Protein AF-A0A2X2HZU3-F1 (afdb_monomer_lite)

Radius of gyration: 16.33 Å; chains: 1; bounding box: 38×36×36 Å

Sequence (101 aa):
MSACICILGVAWLGDTFVSNNIDWIKDTAGEVIQGHPWLLAVIFFFASALLYLQAATAKALMPMALALNVSPLTAVASFAAVSGLFILPTYPTLVAAVTDG

Structure (mmCIF, N/CA/C/O backbone):
data_AF-A0A2X2HZU3-F1
#
_entry.id   AF-A0A2X2HZU3-F1
#
loop_
_atom_site.group_PDB
_atom_site.id
_atom_site.type_symbol
_atom_site.label_atom_id
_atom_site.label_alt_id
_atom_site.label_comp_id
_atom_site.label_asym_id
_atom_site.label_entity_id
_atom_site.label_seq_id
_atom_site.pdbx_PDB_ins_code
_atom_site.Cartn_x
_atom_site.Cartn_y
_atom_site.Cartn_z
_atom_site.occupancy
_atom_site.B_iso_or_equiv
_atom_site.auth_seq_id
_atom_site.auth_comp_id
_atom_site.auth_asym_id
_atom_site.auth_atom_id
_atom_site.pdbx_PDB_model_num
ATOM 1 N N . MET A 1 1 ? 10.728 20.060 -15.431 1.00 63.34 1 MET A N 1
ATOM 2 C CA . MET A 1 1 ? 9.975 20.895 -14.466 1.00 63.3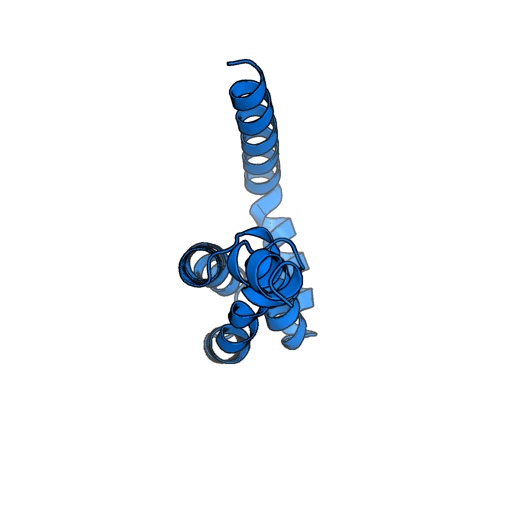4 1 MET A CA 1
ATOM 3 C C . MET A 1 1 ? 8.466 20.618 -14.481 1.00 63.34 1 MET A C 1
ATOM 5 O O . MET A 1 1 ? 7.906 20.471 -13.408 1.00 63.34 1 MET A O 1
ATOM 9 N N . SER A 1 2 ? 7.810 20.453 -15.642 1.00 80.94 2 SER A N 1
ATOM 10 C CA . SER A 1 2 ? 6.358 20.161 -15.722 1.00 80.94 2 SER A CA 1
ATOM 11 C C . SER A 1 2 ? 5.928 18.816 -15.094 1.00 80.94 2 SER A C 1
ATOM 13 O O . SER A 1 2 ? 4.957 18.788 -14.346 1.00 80.94 2 SER A O 1
ATOM 15 N N . ALA A 1 3 ? 6.692 17.730 -15.284 1.00 81.69 3 ALA A N 1
ATOM 16 C CA . ALA A 1 3 ? 6.351 16.412 -14.725 1.00 81.69 3 ALA A CA 1
ATOM 17 C C . ALA A 1 3 ? 6.248 16.399 -13.186 1.00 81.69 3 ALA A C 1
ATOM 19 O O . ALA A 1 3 ? 5.344 15.781 -12.632 1.00 81.69 3 ALA A O 1
ATOM 20 N N . CYS A 1 4 ? 7.125 17.129 -12.488 1.00 86.19 4 CYS A N 1
ATOM 21 C CA . CYS A 1 4 ? 7.100 17.207 -11.026 1.00 86.19 4 CYS A CA 1
ATOM 22 C C . CYS A 1 4 ? 5.810 17.860 -10.510 1.00 86.19 4 CYS A C 1
ATOM 24 O O . CYS A 1 4 ? 5.261 17.421 -9.506 1.00 86.19 4 CYS A O 1
ATOM 26 N N . ILE A 1 5 ? 5.309 18.880 -11.216 1.00 88.12 5 ILE A N 1
ATOM 27 C CA . ILE A 1 5 ? 4.072 19.586 -10.861 1.00 88.12 5 ILE A CA 1
ATOM 28 C C . ILE A 1 5 ? 2.866 18.658 -11.044 1.00 88.12 5 ILE A C 1
ATOM 30 O O . ILE A 1 5 ? 1.992 18.622 -10.183 1.00 88.12 5 ILE A O 1
ATOM 34 N N . CYS A 1 6 ? 2.841 17.856 -12.114 1.00 89.19 6 CYS A N 1
ATOM 35 C CA . CYS A 1 6 ? 1.791 16.860 -12.326 1.00 89.19 6 CYS A CA 1
ATOM 36 C C . CYS A 1 6 ? 1.781 15.789 -11.224 1.00 89.19 6 CYS A C 1
ATOM 38 O O . CYS A 1 6 ? 0.720 15.481 -10.687 1.00 89.19 6 CYS A O 1
ATOM 40 N N . ILE A 1 7 ? 2.951 15.258 -10.849 1.00 88.94 7 ILE A N 1
ATOM 41 C CA . ILE A 1 7 ? 3.065 14.229 -9.801 1.00 88.94 7 ILE A CA 1
ATOM 42 C C . ILE A 1 7 ? 2.631 14.790 -8.440 1.00 88.94 7 ILE A C 1
ATOM 44 O O . ILE A 1 7 ? 1.851 14.151 -7.737 1.00 88.94 7 ILE A O 1
ATOM 48 N N . LEU A 1 8 ? 3.082 15.997 -8.087 1.00 89.81 8 LEU A N 1
ATOM 49 C CA . LEU A 1 8 ? 2.685 16.659 -6.842 1.00 89.81 8 LEU A CA 1
ATOM 50 C C . LEU A 1 8 ? 1.190 16.992 -6.817 1.00 89.81 8 LEU A C 1
ATOM 52 O O . LEU A 1 8 ? 0.554 16.805 -5.786 1.00 89.81 8 LEU A O 1
ATOM 56 N N . GLY A 1 9 ? 0.617 17.431 -7.941 1.00 91.12 9 GLY A N 1
ATOM 57 C CA . GLY A 1 9 ? -0.816 17.704 -8.049 1.00 91.12 9 GLY A CA 1
ATOM 58 C C . GLY A 1 9 ? -1.673 16.458 -7.815 1.00 91.12 9 GLY A C 1
ATOM 59 O O . GLY A 1 9 ? -2.630 16.513 -7.046 1.00 91.12 9 GLY A O 1
ATOM 60 N N . VAL A 1 10 ? -1.303 15.319 -8.414 1.00 91.38 10 VAL A N 1
ATOM 61 C CA . VAL A 1 10 ? -2.008 14.039 -8.204 1.00 91.38 10 VAL A CA 1
ATOM 62 C C . VAL A 1 10 ? -1.830 13.538 -6.770 1.00 91.38 10 VAL A C 1
ATOM 64 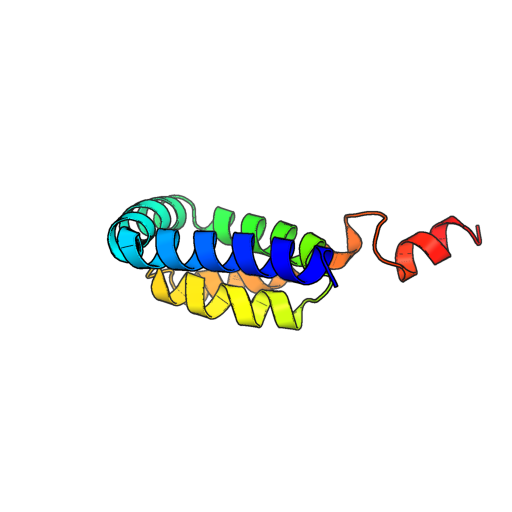O O . VAL A 1 10 ? -2.804 13.112 -6.152 1.00 91.38 10 VAL A O 1
ATOM 67 N N . ALA A 1 11 ? -0.617 13.625 -6.218 1.00 88.31 11 ALA A N 1
ATOM 68 C CA . ALA A 1 11 ? -0.355 13.231 -4.835 1.00 88.31 11 ALA A CA 1
ATOM 69 C C . ALA A 1 11 ? -1.170 14.073 -3.840 1.00 88.31 11 ALA A C 1
ATOM 71 O O . ALA A 1 11 ? -1.770 13.525 -2.921 1.00 88.31 11 ALA A O 1
ATOM 72 N N . TRP A 1 12 ? -1.245 15.389 -4.054 1.00 92.06 12 TRP A N 1
ATOM 73 C CA . TRP A 1 12 ? -1.989 16.304 -3.190 1.00 92.06 12 TRP A CA 1
ATOM 74 C C . TRP A 1 12 ? -3.507 16.119 -3.293 1.00 92.06 12 TRP A C 1
ATOM 76 O O . TRP A 1 12 ? -4.209 16.163 -2.282 1.00 92.06 12 TRP A O 1
ATOM 86 N N . LEU A 1 13 ? -4.022 15.852 -4.496 1.00 92.81 13 LEU A N 1
ATOM 87 C CA . LEU A 1 13 ? -5.431 15.506 -4.687 1.00 92.81 13 LEU A CA 1
ATOM 88 C C . LEU A 1 13 ? -5.788 14.196 -3.968 1.00 92.81 13 LEU A C 1
ATOM 90 O O . LEU A 1 13 ? -6.828 14.112 -3.319 1.00 92.81 13 LEU A O 1
ATOM 94 N N . GLY A 1 14 ? -4.918 13.187 -4.056 1.00 88.38 14 GLY A N 1
ATOM 95 C CA . GLY A 1 14 ? -5.092 11.929 -3.333 1.00 88.38 14 GLY A CA 1
ATOM 96 C C . GLY A 1 14 ? -5.079 12.130 -1.818 1.00 88.38 14 GLY A C 1
ATOM 97 O O . GLY A 1 14 ? -5.981 11.655 -1.135 1.00 88.38 14 GLY A O 1
ATOM 98 N N . ASP A 1 15 ? -4.105 12.879 -1.300 1.00 89.38 15 ASP A N 1
ATOM 99 C CA . ASP A 1 15 ? -3.966 13.158 0.133 1.00 89.38 15 ASP A CA 1
ATOM 100 C C . ASP A 1 15 ? -5.179 13.913 0.701 1.00 89.38 15 ASP A C 1
ATOM 102 O O . ASP A 1 15 ? -5.755 13.503 1.707 1.00 89.38 15 ASP A O 1
ATOM 106 N N . THR A 1 16 ? -5.648 14.955 0.010 1.00 91.75 16 THR A N 1
ATOM 107 C CA . THR A 1 16 ? -6.836 15.720 0.432 1.00 91.75 16 THR A CA 1
ATOM 108 C C . THR A 1 16 ? -8.119 14.892 0.371 1.00 91.75 16 THR A C 1
ATOM 110 O O . THR A 1 16 ? -8.923 14.944 1.306 1.00 91.75 16 THR A O 1
ATOM 113 N N . PHE A 1 17 ? -8.304 14.082 -0.675 1.00 91.69 17 PHE A N 1
ATOM 114 C CA . PHE A 1 17 ? -9.448 13.175 -0.779 1.00 91.69 17 PHE A CA 1
ATOM 115 C C . PHE A 1 17 ? -9.452 12.127 0.340 1.00 91.69 17 PHE A C 1
ATOM 117 O O . PHE A 1 17 ? -10.484 11.913 0.981 1.00 91.69 17 PHE A O 1
ATOM 124 N N . VAL A 1 18 ? -8.304 11.491 0.589 1.00 88.50 18 VAL A N 1
ATOM 125 C CA . VAL A 1 18 ? -8.160 10.466 1.629 1.00 88.50 18 VAL A CA 1
ATOM 126 C C . VAL A 1 18 ? -8.342 11.078 3.012 1.00 88.50 18 VAL A C 1
ATOM 128 O O . VAL A 1 18 ? -9.080 10.518 3.812 1.00 88.50 18 VAL A O 1
ATOM 131 N N . SER A 1 19 ? -7.749 12.241 3.282 1.00 88.12 19 SER A N 1
ATOM 132 C CA . SER A 1 19 ? -7.871 12.941 4.565 1.00 88.12 19 SER A CA 1
ATOM 133 C C . SER A 1 19 ? -9.325 13.306 4.891 1.00 88.12 19 SER A C 1
ATOM 135 O O . SER A 1 19 ? -9.788 13.064 6.004 1.00 88.12 19 SER A O 1
ATOM 137 N N . ASN A 1 20 ? -10.090 13.789 3.905 1.00 93.25 20 ASN A N 1
ATOM 138 C CA . ASN A 1 20 ? -11.491 14.172 4.106 1.00 93.25 20 ASN A CA 1
ATOM 139 C C . ASN A 1 20 ? -12.452 12.976 4.250 1.00 93.25 20 ASN A C 1
ATOM 141 O O . ASN A 1 20 ? -13.564 13.144 4.740 1.00 93.25 20 ASN A O 1
ATOM 145 N N . ASN A 1 21 ? -12.051 11.778 3.814 1.00 91.06 21 ASN A N 1
ATOM 146 C CA . ASN A 1 21 ? -12.876 10.564 3.868 1.00 91.06 21 ASN A CA 1
ATOM 147 C C . ASN A 1 21 ? -12.238 9.466 4.732 1.00 91.06 21 ASN A C 1
ATOM 149 O O . ASN A 1 21 ? -12.613 8.298 4.625 1.00 91.06 21 ASN A O 1
ATOM 153 N N . ILE A 1 22 ? -11.261 9.823 5.571 1.00 87.06 22 ILE A N 1
ATOM 154 C CA . ILE A 1 22 ? -10.394 8.849 6.238 1.00 87.06 22 ILE A CA 1
ATOM 155 C C . ILE A 1 22 ? -11.177 7.901 7.145 1.00 87.06 22 ILE A C 1
ATOM 157 O O . ILE A 1 22 ? -10.853 6.719 7.199 1.00 87.06 22 ILE A O 1
ATOM 161 N N . ASP A 1 23 ? -12.220 8.391 7.813 1.00 89.25 23 ASP A N 1
ATOM 162 C CA . ASP A 1 23 ? -13.029 7.585 8.727 1.00 89.25 23 ASP A CA 1
ATOM 163 C C . ASP A 1 23 ? -13.824 6.518 7.969 1.00 89.25 23 ASP A C 1
ATOM 165 O O . ASP A 1 23 ? -13.758 5.341 8.312 1.00 89.25 23 ASP A O 1
ATOM 169 N N . TRP A 1 24 ? -14.482 6.901 6.871 1.00 89.62 24 TRP A N 1
ATOM 170 C CA . TRP A 1 24 ? -15.212 5.963 6.015 1.00 89.62 24 TRP A CA 1
ATOM 171 C C . TRP A 1 24 ? -14.280 4.944 5.346 1.00 89.62 24 TRP A C 1
ATOM 173 O O . TRP A 1 24 ? -14.595 3.755 5.284 1.00 89.62 24 TRP A O 1
ATOM 183 N N . ILE A 1 25 ? -13.107 5.390 4.876 1.00 87.00 25 ILE A N 1
ATOM 184 C CA . ILE A 1 25 ? -12.088 4.506 4.292 1.00 87.00 25 ILE A CA 1
ATOM 185 C C . ILE A 1 25 ? -11.605 3.502 5.337 1.00 87.00 25 ILE A C 1
ATOM 187 O O . ILE A 1 25 ? -11.452 2.324 5.025 1.00 87.00 25 ILE A O 1
ATOM 191 N N . LYS A 1 26 ? -11.353 3.952 6.569 1.00 84.31 26 LYS A N 1
ATOM 192 C CA . LYS A 1 26 ? -10.881 3.073 7.638 1.00 84.31 26 LYS A CA 1
ATOM 193 C C . LYS A 1 26 ? -11.912 2.028 8.025 1.00 84.31 26 LYS A C 1
ATOM 195 O O . LYS A 1 26 ? -11.531 0.879 8.217 1.00 84.31 26 LYS A O 1
ATOM 200 N N . ASP A 1 27 ? -13.174 2.423 8.118 1.00 87.19 27 ASP A N 1
ATOM 201 C CA . ASP A 1 27 ? -14.272 1.531 8.479 1.00 87.19 27 ASP A CA 1
ATOM 202 C C . ASP A 1 27 ? -14.459 0.447 7.407 1.00 87.19 27 ASP A C 1
ATOM 204 O O . ASP A 1 27 ? -14.302 -0.744 7.667 1.00 87.19 27 ASP A O 1
ATOM 208 N N . THR A 1 28 ? -14.619 0.864 6.148 1.00 87.81 28 THR A N 1
ATOM 209 C CA . THR A 1 28 ? -14.817 -0.060 5.020 1.00 87.81 28 THR A CA 1
ATOM 210 C C . THR A 1 28 ? -13.599 -0.937 4.728 1.00 87.81 28 THR A C 1
ATOM 212 O O . THR A 1 28 ? -13.732 -2.151 4.560 1.00 87.81 28 THR A O 1
ATOM 215 N N . ALA A 1 29 ? -12.391 -0.368 4.670 1.00 85.38 29 ALA A N 1
ATOM 216 C CA . ALA A 1 29 ? -11.180 -1.151 4.427 1.00 85.38 29 ALA A CA 1
ATOM 217 C C . ALA A 1 29 ? -10.836 -2.048 5.625 1.00 85.38 29 ALA A C 1
ATOM 219 O O . ALA A 1 29 ? -10.355 -3.167 5.434 1.00 85.38 29 ALA A O 1
ATOM 220 N N . GLY A 1 30 ? -11.104 -1.578 6.846 1.00 83.62 30 GLY A N 1
ATOM 221 C CA . GLY A 1 30 ? -10.948 -2.343 8.078 1.00 83.62 30 GLY A CA 1
ATOM 222 C C . GLY A 1 30 ? -11.837 -3.582 8.084 1.00 83.62 30 GLY A C 1
ATOM 223 O O . GLY A 1 30 ? -11.316 -4.686 8.239 1.00 83.62 30 GLY A O 1
ATOM 224 N N . GLU A 1 31 ? -13.139 -3.434 7.827 1.00 86.69 31 GLU A N 1
ATOM 225 C CA . GLU A 1 31 ? -14.082 -4.559 7.741 1.00 86.69 31 GLU A CA 1
ATOM 226 C C . GLU A 1 31 ? -13.664 -5.590 6.683 1.00 86.69 31 GLU A C 1
ATOM 228 O O . GLU A 1 31 ? -13.657 -6.797 6.945 1.00 86.69 31 GLU A O 1
ATOM 233 N N . VAL A 1 32 ? -13.246 -5.133 5.497 1.00 88.50 32 VAL A N 1
ATOM 234 C CA . VAL A 1 32 ? -12.814 -6.025 4.410 1.00 88.50 32 VAL A CA 1
ATOM 235 C C . VAL A 1 32 ? -11.561 -6.812 4.796 1.00 88.50 32 VAL A C 1
ATOM 237 O O . VAL A 1 32 ? -11.513 -8.027 4.577 1.00 88.50 32 VAL A O 1
ATOM 240 N N . ILE A 1 33 ? -10.553 -6.156 5.381 1.00 87.44 33 ILE A N 1
ATOM 241 C CA . ILE A 1 33 ? -9.307 -6.824 5.784 1.00 87.44 33 ILE A CA 1
ATOM 242 C C . ILE A 1 33 ? -9.538 -7.733 6.995 1.00 87.44 33 ILE A C 1
ATOM 244 O O . ILE A 1 33 ? -8.948 -8.810 7.062 1.00 87.44 33 ILE A O 1
ATOM 248 N N . GLN A 1 34 ? -10.404 -7.355 7.934 1.00 83.44 34 GLN A N 1
ATOM 249 C CA . GLN A 1 34 ? -10.768 -8.217 9.060 1.00 83.44 34 GLN A CA 1
ATOM 250 C C . GLN A 1 34 ? -11.519 -9.469 8.589 1.00 83.44 34 GLN A C 1
ATOM 252 O O . GLN A 1 34 ? -11.229 -10.564 9.072 1.00 83.44 34 GLN A O 1
ATOM 257 N N . GLY A 1 35 ? -12.420 -9.335 7.608 1.00 86.06 35 GLY A N 1
ATOM 258 C CA . GLY A 1 35 ? -13.103 -10.471 6.983 1.00 86.06 35 GLY A CA 1
ATOM 259 C C . GLY A 1 35 ? -12.176 -11.353 6.138 1.00 86.06 35 GLY A C 1
ATOM 260 O O . GLY A 1 35 ? -12.362 -12.567 6.078 1.00 86.06 35 GLY A O 1
ATOM 261 N N . HIS A 1 36 ? -11.150 -10.765 5.515 1.00 87.81 36 HIS A N 1
ATOM 262 C CA . HIS A 1 36 ? -10.201 -11.464 4.643 1.00 87.81 36 HIS A CA 1
ATOM 263 C C . HIS A 1 36 ? -8.741 -11.057 4.935 1.00 87.81 36 HIS A C 1
ATOM 265 O O . HIS A 1 36 ? -8.118 -10.354 4.137 1.00 87.81 36 HIS A O 1
ATOM 271 N N . PRO A 1 37 ? -8.132 -11.549 6.034 1.00 83.12 37 PRO A N 1
ATOM 272 C CA . PRO A 1 37 ? -6.798 -11.117 6.476 1.00 83.12 37 PRO A CA 1
ATOM 273 C C . PRO A 1 37 ? -5.675 -11.372 5.461 1.00 83.12 37 PRO A C 1
ATOM 275 O O . PRO A 1 37 ? -4.675 -10.657 5.433 1.00 83.12 37 PRO A O 1
ATOM 278 N N . TRP A 1 38 ? -5.845 -12.377 4.595 1.00 86.62 38 TRP A N 1
ATOM 279 C CA . TRP A 1 38 ? -4.903 -12.723 3.526 1.00 86.62 38 TRP A CA 1
ATOM 280 C C . TRP A 1 38 ? -4.762 -11.620 2.467 1.00 86.62 38 TRP A C 1
ATOM 282 O O . TRP A 1 38 ? -3.733 -11.546 1.793 1.00 86.62 38 TRP A O 1
ATOM 292 N N . LEU A 1 39 ? -5.757 -10.735 2.342 1.00 88.69 39 LEU A N 1
ATOM 293 C CA . LEU A 1 39 ? -5.735 -9.630 1.388 1.00 88.69 39 LEU A CA 1
ATOM 294 C C . LEU A 1 39 ? -4.586 -8.655 1.687 1.00 88.69 39 LEU A C 1
ATOM 296 O O . LEU A 1 39 ? -4.004 -8.087 0.765 1.00 88.69 39 LEU A O 1
ATOM 300 N N . LEU A 1 40 ? -4.197 -8.521 2.962 1.00 87.75 40 LEU A N 1
ATOM 301 C CA . LEU A 1 40 ? -3.066 -7.686 3.369 1.00 87.75 40 LEU A CA 1
ATOM 302 C C . LEU A 1 40 ? -1.754 -8.151 2.719 1.00 87.75 40 LEU A C 1
ATOM 304 O O . LEU A 1 40 ? -0.980 -7.327 2.234 1.00 87.75 40 LEU A O 1
ATOM 308 N N . ALA A 1 41 ? -1.527 -9.465 2.645 1.00 87.88 41 ALA A N 1
ATOM 309 C CA . ALA A 1 41 ? -0.352 -10.034 1.990 1.00 87.88 41 ALA A CA 1
ATOM 310 C C . ALA A 1 41 ? -0.346 -9.735 0.482 1.00 87.88 41 ALA A C 1
ATOM 312 O O . ALA A 1 41 ? 0.688 -9.373 -0.074 1.00 87.88 41 ALA A O 1
ATOM 313 N N . VAL A 1 42 ? -1.505 -9.806 -0.175 1.00 89.12 42 VAL A N 1
ATOM 314 C CA . VAL A 1 42 ? -1.641 -9.467 -1.601 1.00 89.12 42 VAL A CA 1
ATOM 315 C C . VAL A 1 42 ? -1.331 -7.989 -1.847 1.00 89.12 42 VAL A C 1
ATOM 317 O O . VAL A 1 42 ? -0.580 -7.660 -2.765 1.00 89.12 42 VAL A O 1
ATOM 320 N N . ILE A 1 43 ? -1.837 -7.098 -0.990 1.00 89.25 43 ILE A N 1
ATOM 321 C CA . ILE A 1 43 ? -1.534 -5.662 -1.052 1.00 89.25 43 ILE A CA 1
ATOM 322 C C . ILE A 1 43 ? -0.028 -5.427 -0.886 1.00 89.25 43 ILE A C 1
ATOM 324 O O . ILE A 1 43 ? 0.570 -4.694 -1.673 1.00 89.25 43 ILE A O 1
ATOM 328 N N . PHE A 1 44 ? 0.602 -6.079 0.095 1.00 88.62 44 PHE A N 1
ATOM 329 C CA . PHE A 1 44 ? 2.043 -5.972 0.341 1.00 88.62 44 PHE A CA 1
ATOM 330 C C . PHE A 1 44 ? 2.867 -6.461 -0.855 1.00 88.62 44 PHE A C 1
ATOM 332 O O . PHE A 1 44 ? 3.860 -5.826 -1.211 1.00 88.62 44 PHE A O 1
ATOM 339 N N . PHE A 1 45 ? 2.439 -7.544 -1.503 1.00 87.38 45 PHE A N 1
ATOM 340 C CA . PHE A 1 45 ? 3.092 -8.102 -2.683 1.00 87.38 45 PHE A CA 1
ATOM 341 C C . PHE A 1 45 ? 3.083 -7.138 -3.873 1.00 87.38 45 PHE A C 1
ATOM 343 O O . PHE A 1 45 ? 4.140 -6.824 -4.425 1.00 87.38 45 PHE A O 1
ATOM 350 N N . PHE A 1 46 ? 1.912 -6.610 -4.237 1.00 87.62 46 PHE A N 1
ATOM 351 C CA . PHE A 1 46 ? 1.798 -5.685 -5.367 1.00 87.62 46 PHE A CA 1
ATOM 352 C C . PHE A 1 46 ? 2.436 -4.327 -5.081 1.00 87.62 46 PHE A C 1
ATOM 354 O O . PHE A 1 46 ? 3.119 -3.775 -5.943 1.00 87.62 46 PHE A O 1
ATOM 361 N N . ALA A 1 47 ? 2.265 -3.794 -3.870 1.00 86.75 47 ALA A N 1
ATOM 362 C CA . ALA A 1 47 ? 2.902 -2.540 -3.489 1.00 86.75 47 ALA A CA 1
ATOM 363 C C . ALA A 1 47 ? 4.429 -2.651 -3.521 1.00 86.75 47 ALA A C 1
ATOM 365 O O . ALA A 1 47 ? 5.101 -1.727 -3.969 1.00 86.75 47 ALA A O 1
ATOM 366 N N . SER A 1 48 ? 4.965 -3.801 -3.116 1.00 86.31 48 SER A N 1
ATOM 367 C CA . SER A 1 48 ? 6.392 -4.087 -3.193 1.00 86.31 48 SER A CA 1
ATOM 368 C C . SER A 1 48 ? 6.906 -4.071 -4.634 1.00 86.31 48 SER A C 1
ATOM 370 O O . SER A 1 48 ? 7.870 -3.364 -4.940 1.00 86.31 48 SER A O 1
ATOM 372 N N . ALA A 1 49 ? 6.204 -4.748 -5.545 1.00 84.75 49 ALA A N 1
ATOM 373 C CA . ALA A 1 49 ? 6.533 -4.745 -6.969 1.00 84.75 49 ALA A CA 1
ATOM 374 C C . ALA A 1 49 ? 6.497 -3.335 -7.599 1.00 84.75 49 ALA A C 1
ATOM 376 O O . ALA A 1 49 ? 7.297 -3.036 -8.482 1.00 84.75 49 ALA A O 1
ATOM 377 N N . LEU A 1 50 ? 5.600 -2.454 -7.137 1.00 83.75 50 LEU A N 1
ATOM 378 C CA . LEU A 1 50 ? 5.467 -1.077 -7.636 1.00 83.75 50 LEU A CA 1
ATOM 379 C C . LEU A 1 50 ? 6.488 -0.103 -7.035 1.00 83.75 50 LEU A C 1
ATOM 381 O O . LEU A 1 50 ? 6.936 0.816 -7.720 1.00 83.75 50 LEU A O 1
ATOM 385 N N . LEU A 1 51 ? 6.832 -0.271 -5.757 1.00 84.75 51 LEU A N 1
ATOM 386 C CA . LEU A 1 51 ? 7.739 0.625 -5.034 1.00 84.75 51 LEU A CA 1
ATOM 387 C C . LEU A 1 51 ? 9.215 0.254 -5.210 1.00 84.75 51 LEU A C 1
ATOM 389 O O . LEU A 1 51 ? 10.077 1.035 -4.810 1.00 84.75 51 LEU A O 1
ATOM 393 N N . TYR A 1 52 ? 9.513 -0.921 -5.776 1.00 79.06 52 TYR A N 1
ATOM 394 C CA . TYR A 1 52 ? 10.870 -1.440 -5.985 1.00 79.06 52 TYR A CA 1
ATOM 395 C C . TYR A 1 52 ? 11.735 -1.444 -4.712 1.00 79.06 52 TYR A C 1
ATOM 397 O O . TYR A 1 52 ? 12.962 -1.458 -4.784 1.00 79.06 52 TYR A O 1
ATOM 405 N N . LEU A 1 53 ? 11.122 -1.406 -3.522 1.00 82.56 53 LEU A N 1
ATOM 406 C CA . LEU A 1 53 ? 11.857 -1.389 -2.262 1.00 82.56 53 LEU A CA 1
ATOM 407 C C . LEU A 1 53 ? 11.075 -2.045 -1.120 1.00 82.56 53 LEU A C 1
ATOM 409 O O . LEU A 1 53 ? 10.030 -1.552 -0.682 1.00 82.56 53 LEU A O 1
ATOM 413 N N . GLN A 1 54 ? 11.646 -3.117 -0.564 1.00 83.00 54 GLN A N 1
ATOM 414 C CA . GLN A 1 54 ? 11.024 -3.875 0.522 1.00 83.00 54 GLN A CA 1
ATOM 415 C C . GLN A 1 54 ? 10.865 -3.020 1.791 1.00 83.00 54 GLN A C 1
ATOM 417 O O . GLN A 1 54 ? 9.802 -2.970 2.408 1.00 83.00 54 GLN A O 1
ATOM 422 N N . ALA A 1 55 ? 11.906 -2.261 2.142 1.00 83.50 55 ALA A N 1
ATOM 423 C CA . ALA A 1 55 ? 11.879 -1.380 3.305 1.00 83.50 55 ALA A CA 1
ATOM 424 C C . ALA A 1 55 ? 10.891 -0.209 3.146 1.00 83.50 55 ALA A C 1
ATOM 426 O O . ALA A 1 55 ? 10.198 0.120 4.107 1.00 83.50 55 ALA A O 1
ATOM 427 N N . ALA A 1 56 ? 10.782 0.404 1.956 1.00 82.31 56 ALA A N 1
ATOM 428 C CA . ALA A 1 56 ? 9.822 1.496 1.740 1.00 82.31 56 ALA A CA 1
ATOM 429 C C . ALA A 1 56 ? 8.384 0.991 1.829 1.00 82.31 56 ALA A C 1
ATOM 431 O O . ALA A 1 56 ? 7.556 1.627 2.473 1.00 82.31 56 ALA A O 1
ATOM 432 N N . THR A 1 57 ? 8.111 -0.171 1.238 1.00 86.19 57 THR A N 1
ATOM 433 C CA . THR A 1 57 ? 6.779 -0.779 1.250 1.00 86.19 57 THR A CA 1
ATOM 434 C C . THR A 1 57 ? 6.336 -1.100 2.671 1.00 86.19 57 THR A C 1
ATOM 436 O O . THR A 1 57 ? 5.256 -0.688 3.086 1.00 86.19 57 THR A O 1
ATOM 439 N N . ALA A 1 58 ? 7.192 -1.753 3.463 1.00 86.69 58 ALA A N 1
ATOM 440 C CA . ALA A 1 58 ? 6.884 -2.045 4.860 1.00 86.69 58 ALA A CA 1
ATOM 441 C C . ALA A 1 58 ? 6.706 -0.766 5.692 1.00 86.69 58 ALA A C 1
ATOM 443 O O . ALA A 1 58 ? 5.755 -0.661 6.465 1.00 86.69 58 ALA A O 1
ATOM 444 N N . LYS A 1 59 ? 7.584 0.228 5.506 1.00 85.69 59 LYS A N 1
ATOM 445 C CA . LYS A 1 59 ? 7.515 1.511 6.217 1.00 85.69 59 LYS A CA 1
ATOM 446 C C . LYS A 1 59 ? 6.248 2.302 5.879 1.00 85.69 59 LYS A C 1
ATOM 448 O O . LYS A 1 59 ? 5.734 2.993 6.751 1.00 85.69 59 LYS A O 1
ATOM 453 N N . ALA A 1 60 ? 5.754 2.209 4.646 1.00 85.62 60 ALA A N 1
ATOM 454 C CA . ALA A 1 60 ? 4.536 2.886 4.216 1.00 85.62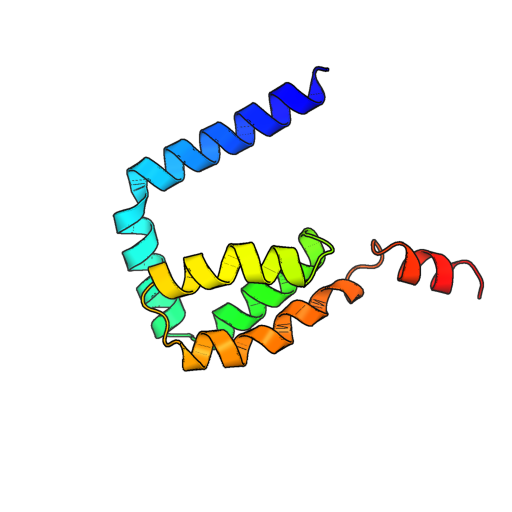 60 ALA A CA 1
ATOM 455 C C . ALA A 1 60 ? 3.267 2.141 4.662 1.00 85.62 60 ALA A C 1
ATOM 457 O O . ALA A 1 60 ? 2.330 2.761 5.162 1.00 85.62 60 ALA A O 1
ATOM 458 N N . LEU A 1 61 ? 3.232 0.814 4.507 1.00 86.12 61 LEU A N 1
ATOM 459 C CA . LEU A 1 61 ? 2.002 0.037 4.665 1.00 86.12 61 LEU A CA 1
ATOM 460 C C . LEU A 1 61 ? 1.773 -0.524 6.069 1.00 86.12 61 LEU A C 1
ATOM 462 O O . LEU A 1 61 ? 0.619 -0.656 6.466 1.00 86.12 61 LEU A O 1
ATOM 466 N N . MET A 1 62 ? 2.815 -0.830 6.851 1.00 88.25 62 MET A N 1
ATOM 467 C CA . MET A 1 62 ? 2.625 -1.282 8.238 1.00 88.25 62 MET A CA 1
ATOM 468 C C . MET A 1 62 ? 1.883 -0.270 9.125 1.00 88.25 62 MET A C 1
ATOM 470 O O . MET A 1 62 ? 0.929 -0.680 9.787 1.00 88.25 62 MET A O 1
ATOM 474 N N . PRO A 1 63 ? 2.238 1.032 9.154 1.00 84.94 63 PRO A N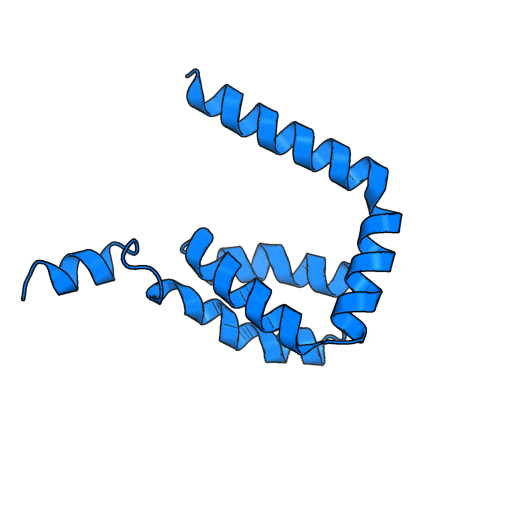 1
ATOM 475 C CA . PRO A 1 63 ? 1.487 1.993 9.962 1.00 84.94 63 PRO A CA 1
ATOM 476 C C . PRO A 1 63 ? 0.042 2.154 9.473 1.00 84.94 63 PRO A C 1
ATOM 478 O O . PRO A 1 63 ? -0.855 2.335 10.291 1.00 84.94 63 PRO A O 1
ATOM 481 N N . MET A 1 64 ? -0.200 2.025 8.165 1.00 84.38 64 MET A N 1
ATOM 482 C CA . MET A 1 64 ? -1.550 2.050 7.599 1.00 84.38 64 MET A CA 1
ATOM 483 C C . MET A 1 64 ? -2.374 0.828 8.032 1.00 84.38 64 MET A C 1
ATOM 485 O O . MET A 1 64 ? -3.493 0.996 8.507 1.00 84.38 64 MET A O 1
ATOM 489 N N . ALA A 1 65 ? -1.809 -0.381 7.976 1.00 85.75 65 ALA A N 1
ATOM 490 C CA . ALA A 1 65 ? -2.475 -1.602 8.434 1.00 85.75 65 ALA A CA 1
ATOM 491 C C . ALA A 1 65 ? -2.856 -1.531 9.924 1.00 85.75 65 ALA A C 1
ATOM 493 O O . ALA A 1 65 ? -3.963 -1.904 10.309 1.00 85.75 65 ALA A O 1
ATOM 494 N N . LEU A 1 66 ? -1.967 -0.992 10.763 1.00 84.56 66 LEU A N 1
ATOM 495 C CA . LEU A 1 66 ? -2.253 -0.778 12.184 1.00 84.56 66 LEU A CA 1
ATOM 496 C C . LEU A 1 66 ? -3.343 0.285 12.397 1.00 84.56 66 LEU A C 1
ATOM 498 O O . LEU A 1 66 ? -4.194 0.122 13.268 1.00 84.56 66 LEU A O 1
ATOM 502 N N . ALA A 1 67 ? -3.369 1.341 11.577 1.00 82.81 67 ALA A N 1
ATOM 503 C CA . ALA A 1 67 ? -4.416 2.363 11.621 1.00 82.81 67 ALA A CA 1
ATOM 504 C C . ALA A 1 67 ? -5.804 1.840 11.195 1.00 82.81 67 ALA A C 1
ATOM 506 O O . ALA A 1 67 ? -6.810 2.466 11.526 1.00 82.81 67 ALA A O 1
ATOM 507 N N . LEU A 1 68 ? -5.853 0.705 10.490 1.00 83.19 68 LEU A N 1
ATOM 508 C CA . LEU A 1 68 ? -7.067 -0.016 10.091 1.00 83.19 68 LEU A CA 1
ATOM 509 C C . LEU A 1 68 ? -7.523 -1.064 11.126 1.00 83.19 68 LEU A C 1
ATOM 511 O O . LEU A 1 68 ? -8.374 -1.895 10.820 1.00 83.19 68 LEU A O 1
ATOM 515 N N . ASN A 1 69 ? -6.966 -1.056 12.346 1.00 80.88 69 ASN A N 1
ATOM 516 C CA . ASN A 1 69 ? -7.244 -2.057 13.390 1.00 80.88 69 ASN A CA 1
ATOM 517 C C . ASN A 1 69 ? -6.955 -3.509 12.960 1.00 80.88 69 ASN A C 1
ATOM 519 O O . ASN A 1 69 ? -7.566 -4.457 13.458 1.00 80.88 69 ASN A O 1
ATOM 523 N N . VAL A 1 70 ? -6.006 -3.718 12.045 1.00 83.50 70 VAL A N 1
ATOM 524 C CA . VAL A 1 70 ? -5.555 -5.069 11.699 1.00 83.50 70 VAL A CA 1
ATOM 525 C C . VAL A 1 70 ? -4.734 -5.639 12.855 1.00 83.50 70 VAL A C 1
ATOM 527 O O . VAL A 1 70 ? -3.924 -4.936 13.462 1.00 83.50 70 VAL A O 1
ATOM 530 N N . SER A 1 71 ? -4.914 -6.931 13.153 1.00 84.81 71 SER A N 1
ATOM 531 C CA . SER A 1 71 ? -4.143 -7.579 14.215 1.00 84.81 71 SER A CA 1
ATOM 532 C C . SER A 1 71 ? -2.631 -7.478 13.923 1.00 84.81 71 SER A C 1
ATOM 534 O O . SER A 1 71 ? -2.203 -7.761 12.795 1.00 84.81 71 SER A O 1
ATOM 536 N N . PRO A 1 72 ? -1.789 -7.129 14.916 1.00 82.44 72 PRO A N 1
ATOM 537 C CA . PRO A 1 72 ? -0.339 -7.072 14.723 1.00 82.44 72 PRO A CA 1
ATOM 538 C C . PRO A 1 72 ? 0.243 -8.400 14.224 1.00 82.44 72 PRO A C 1
ATOM 540 O O . PRO A 1 72 ? 1.209 -8.414 13.464 1.00 82.44 72 PRO A O 1
ATOM 543 N N . LEU A 1 73 ? -0.380 -9.521 14.600 1.00 85.50 73 LEU A N 1
ATOM 544 C CA . LEU A 1 73 ? 0.018 -10.854 14.161 1.00 85.50 73 LEU A CA 1
ATOM 545 C C . LEU A 1 73 ? -0.198 -11.038 12.650 1.00 85.50 73 LEU A C 1
ATOM 547 O O . LEU A 1 73 ? 0.694 -11.525 11.959 1.00 85.50 73 LEU A O 1
ATOM 551 N N . THR A 1 74 ? -1.341 -10.591 12.121 1.00 85.50 74 THR A N 1
ATOM 552 C CA . THR A 1 74 ? -1.629 -10.589 10.677 1.00 85.50 74 THR A CA 1
ATOM 553 C C . THR A 1 74 ? -0.656 -9.686 9.922 1.00 85.50 74 THR A C 1
ATOM 555 O O . THR A 1 74 ? -0.162 -10.074 8.863 1.00 85.50 74 THR A O 1
ATOM 558 N N . ALA A 1 75 ? -0.340 -8.506 10.465 1.00 85.31 75 ALA A N 1
ATOM 559 C CA . ALA A 1 75 ? 0.607 -7.581 9.843 1.00 85.31 75 ALA A CA 1
ATOM 560 C C . ALA A 1 75 ? 2.011 -8.199 9.715 1.00 85.31 75 ALA A C 1
ATOM 562 O O . ALA A 1 75 ? 2.613 -8.151 8.641 1.00 85.31 75 ALA A O 1
ATOM 563 N N . VAL A 1 76 ? 2.499 -8.854 10.774 1.00 86.88 76 VAL A N 1
ATOM 564 C CA . VAL A 1 76 ? 3.793 -9.557 10.760 1.00 86.88 76 VAL A CA 1
ATOM 565 C C . VAL A 1 76 ? 3.756 -10.776 9.837 1.00 86.88 76 VAL A C 1
ATOM 567 O O . VAL A 1 76 ? 4.687 -10.973 9.061 1.00 86.88 76 VAL A O 1
ATOM 570 N N . ALA A 1 77 ? 2.675 -11.562 9.847 1.00 86.69 77 ALA A N 1
ATOM 571 C CA . ALA A 1 77 ? 2.519 -12.701 8.938 1.00 86.69 77 ALA A CA 1
ATOM 572 C C . ALA A 1 77 ? 2.546 -12.272 7.458 1.00 86.69 77 ALA A C 1
ATOM 574 O O . ALA A 1 77 ? 3.111 -12.963 6.611 1.00 86.69 77 ALA A O 1
ATOM 575 N N . SER A 1 78 ? 1.996 -11.096 7.153 1.00 86.94 78 SER A N 1
ATOM 576 C CA . SER A 1 78 ? 1.949 -10.530 5.798 1.00 86.94 78 SER A CA 1
ATOM 577 C C . SER A 1 78 ? 3.279 -9.927 5.341 1.00 86.94 78 SER A C 1
ATOM 579 O O . SER A 1 78 ? 3.473 -9.692 4.149 1.00 86.94 78 SER A O 1
ATOM 581 N N . PHE A 1 79 ? 4.226 -9.702 6.256 1.00 86.38 79 PHE A N 1
ATOM 582 C CA . PHE A 1 79 ? 5.519 -9.086 5.949 1.00 86.38 79 PHE A CA 1
ATOM 583 C C . PHE A 1 79 ? 6.351 -9.896 4.941 1.00 86.38 79 PHE A C 1
ATOM 585 O O . PHE A 1 79 ? 7.088 -9.320 4.142 1.00 86.38 79 PHE A O 1
ATOM 592 N N . ALA A 1 80 ? 6.206 -11.223 4.914 1.00 86.12 80 ALA A N 1
ATOM 593 C CA . ALA A 1 80 ? 6.896 -12.066 3.936 1.00 86.12 80 ALA A CA 1
ATOM 594 C C . ALA A 1 80 ? 6.523 -11.713 2.480 1.00 86.12 80 ALA A C 1
ATOM 596 O O . ALA A 1 80 ? 7.352 -11.847 1.576 1.00 86.12 80 ALA A O 1
ATOM 597 N N . ALA A 1 81 ? 5.311 -11.196 2.249 1.00 86.25 81 ALA A N 1
ATOM 598 C CA . ALA A 1 81 ? 4.824 -10.836 0.921 1.00 86.25 81 ALA A CA 1
ATOM 599 C C . ALA A 1 81 ? 5.534 -9.612 0.321 1.00 86.25 81 ALA A C 1
ATOM 601 O O . ALA A 1 81 ? 5.514 -9.421 -0.893 1.00 86.25 81 ALA A O 1
ATOM 602 N N . VAL A 1 82 ? 6.252 -8.825 1.130 1.00 84.94 82 VAL A N 1
ATOM 603 C CA . VAL A 1 82 ? 7.057 -7.707 0.619 1.00 84.94 82 VAL A CA 1
ATOM 604 C C . VAL A 1 82 ? 8.250 -8.199 -0.227 1.00 84.94 82 VAL A C 1
ATOM 606 O O . VAL A 1 82 ? 8.896 -7.415 -0.908 1.00 84.94 82 VAL A O 1
ATOM 609 N N . SER A 1 83 ? 8.531 -9.501 -0.286 1.00 81.38 83 SER A N 1
ATOM 610 C CA . SER A 1 83 ? 9.511 -10.075 -1.225 1.00 81.38 83 SER A CA 1
ATOM 611 C C . SER A 1 83 ? 9.076 -10.051 -2.705 1.00 81.38 83 SER A C 1
ATOM 613 O O . SER A 1 83 ? 9.870 -10.399 -3.578 1.00 81.38 83 SER A O 1
ATOM 615 N N . GLY A 1 84 ? 7.861 -9.578 -3.018 1.00 78.62 84 GLY A N 1
ATOM 616 C CA . GLY A 1 84 ? 7.312 -9.478 -4.380 1.00 78.62 84 GLY A CA 1
ATOM 617 C C . GLY A 1 84 ? 8.043 -8.553 -5.366 1.00 78.62 84 GLY A C 1
ATOM 618 O O . GLY A 1 84 ? 7.629 -8.457 -6.517 1.00 78.62 84 GLY A O 1
ATOM 619 N N . LEU A 1 85 ? 9.145 -7.914 -4.957 1.00 74.00 85 LEU A N 1
ATOM 620 C CA . LEU A 1 85 ? 10.007 -7.055 -5.784 1.00 74.00 85 LEU A CA 1
ATOM 621 C C . LEU A 1 85 ? 10.383 -7.671 -7.144 1.00 74.00 85 LEU A C 1
ATOM 623 O O . LEU A 1 85 ? 10.539 -6.958 -8.130 1.00 74.00 85 LEU A O 1
ATOM 627 N N . PHE A 1 86 ? 10.553 -8.993 -7.179 1.00 73.56 86 PHE A N 1
ATOM 628 C CA . PHE A 1 86 ? 11.124 -9.730 -8.307 1.00 73.56 86 PHE A CA 1
ATOM 629 C C . PHE A 1 86 ? 10.082 -10.297 -9.283 1.00 73.56 86 PHE A C 1
ATOM 631 O O . PHE A 1 86 ? 10.432 -11.068 -10.172 1.00 73.56 86 PHE A O 1
ATOM 638 N N . ILE A 1 87 ? 8.797 -9.971 -9.118 1.00 77.19 87 ILE A N 1
ATOM 639 C CA . ILE A 1 87 ? 7.741 -10.554 -9.958 1.00 77.19 87 ILE A CA 1
ATOM 640 C C . ILE A 1 87 ? 7.606 -9.857 -11.317 1.00 77.19 87 ILE A C 1
ATOM 642 O O . ILE A 1 87 ? 7.287 -10.499 -12.315 1.00 77.19 87 ILE A O 1
ATOM 646 N N . LEU A 1 88 ? 7.839 -8.543 -11.367 1.00 72.81 88 LEU A N 1
ATOM 647 C CA . LEU A 1 88 ? 7.761 -7.775 -12.605 1.00 72.81 88 LEU A CA 1
ATOM 648 C C . LEU A 1 88 ? 9.143 -7.745 -13.279 1.00 72.81 88 LEU A C 1
ATOM 650 O O . LEU A 1 88 ? 10.139 -7.461 -12.605 1.00 72.81 88 LEU A O 1
ATOM 654 N N . PRO A 1 89 ? 9.232 -7.948 -14.610 1.00 66.38 89 PRO A N 1
ATOM 655 C CA . PRO A 1 89 ? 10.478 -7.857 -15.378 1.00 66.38 89 PRO A CA 1
ATOM 656 C C . PRO A 1 89 ? 10.894 -6.393 -15.604 1.00 66.38 89 PRO A C 1
ATOM 658 O O . PRO A 1 89 ? 11.311 -5.992 -16.683 1.00 66.38 89 PRO A O 1
ATOM 661 N N . THR A 1 90 ? 10.708 -5.560 -14.592 1.00 68.00 90 THR A N 1
ATOM 662 C CA . THR A 1 90 ? 11.059 -4.142 -14.562 1.00 68.00 90 THR A CA 1
ATOM 663 C C . THR A 1 90 ? 12.172 -3.877 -13.554 1.00 68.00 90 THR A C 1
ATOM 665 O O . THR A 1 90 ? 12.754 -2.794 -13.545 1.00 68.00 90 THR A O 1
ATOM 668 N N . TYR A 1 91 ? 12.496 -4.863 -12.710 1.00 64.81 91 TYR A N 1
ATOM 669 C CA . TYR A 1 91 ? 13.599 -4.769 -11.767 1.00 64.81 91 TYR A CA 1
ATOM 670 C C . TYR A 1 91 ? 14.936 -4.851 -12.531 1.00 64.81 91 TYR A C 1
ATOM 672 O O . TYR A 1 91 ? 15.169 -5.854 -13.210 1.00 64.81 91 TYR A O 1
ATOM 680 N N . PRO A 1 92 ? 15.838 -3.852 -12.432 1.00 66.06 92 PRO A N 1
ATOM 681 C CA . PRO A 1 92 ? 17.042 -3.781 -13.269 1.00 66.06 92 PRO A CA 1
ATOM 682 C C . PRO A 1 92 ? 17.925 -5.032 -13.215 1.00 66.06 92 PRO A C 1
ATOM 684 O O . PRO A 1 92 ? 18.498 -5.423 -14.226 1.00 66.06 92 PRO A O 1
ATOM 687 N N . THR A 1 93 ? 17.999 -5.697 -12.058 1.00 67.38 93 THR A N 1
ATOM 688 C CA . THR A 1 93 ? 18.774 -6.937 -11.896 1.00 67.38 93 THR A CA 1
ATOM 689 C C . THR A 1 93 ? 18.150 -8.137 -12.611 1.00 67.38 93 THR A C 1
ATOM 691 O O . THR A 1 93 ? 18.886 -8.991 -13.087 1.00 67.38 93 THR A O 1
ATOM 694 N N . LEU A 1 94 ? 16.818 -8.208 -12.718 1.00 60.16 94 LEU A N 1
ATOM 695 C CA . LEU A 1 94 ? 16.127 -9.251 -13.489 1.00 60.16 94 LEU A CA 1
ATOM 696 C C . LEU A 1 94 ? 16.239 -9.001 -14.989 1.00 60.16 94 LEU A C 1
ATOM 698 O O . LEU A 1 94 ? 16.473 -9.937 -15.742 1.00 60.16 94 LEU A O 1
ATOM 702 N N . VAL A 1 95 ? 16.104 -7.744 -15.417 1.00 62.00 95 VAL A N 1
ATOM 703 C CA . VAL A 1 95 ? 16.255 -7.375 -16.831 1.00 62.00 95 VAL A CA 1
ATOM 704 C C . VAL A 1 95 ? 17.673 -7.677 -17.312 1.00 62.00 95 VAL A C 1
ATOM 706 O O . VAL A 1 95 ? 17.820 -8.331 -18.338 1.00 62.00 95 VAL A O 1
ATOM 709 N N . ALA A 1 96 ? 18.695 -7.293 -16.538 1.00 64.62 96 ALA A N 1
ATOM 710 C CA . ALA A 1 96 ? 20.089 -7.613 -16.849 1.00 64.62 96 ALA A CA 1
ATOM 711 C C . ALA A 1 96 ? 20.326 -9.131 -16.962 1.00 64.62 96 ALA A C 1
ATOM 713 O O . ALA A 1 96 ? 20.946 -9.590 -17.915 1.00 64.62 96 ALA A O 1
ATOM 714 N N . ALA A 1 97 ? 19.757 -9.923 -16.046 1.00 66.12 97 ALA A N 1
ATOM 715 C CA . ALA A 1 97 ? 19.881 -11.38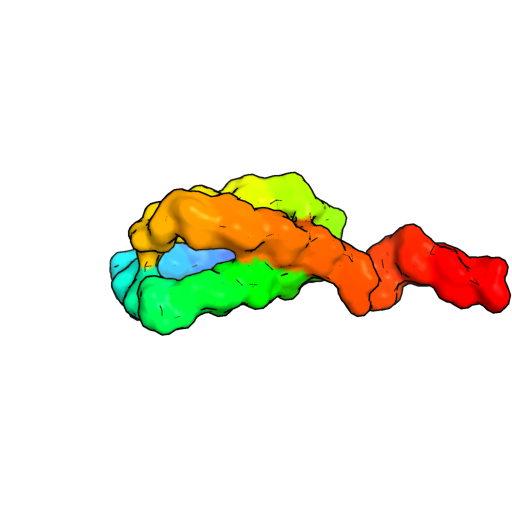1 -16.071 1.00 66.12 97 ALA A CA 1
ATOM 716 C C . ALA A 1 97 ? 19.207 -12.049 -17.287 1.00 66.12 97 ALA A C 1
ATOM 718 O O . ALA A 1 97 ? 19.631 -13.126 -17.690 1.00 66.12 97 ALA A O 1
ATOM 719 N N . VAL A 1 98 ? 18.166 -11.439 -17.864 1.00 65.94 98 VAL A N 1
ATOM 720 C CA . VAL A 1 98 ? 17.489 -11.956 -19.068 1.00 65.94 98 VAL A CA 1
ATOM 721 C C . VAL A 1 98 ? 18.217 -11.546 -20.351 1.00 65.94 98 VAL A C 1
ATOM 723 O O . VAL A 1 98 ? 18.151 -12.270 -21.338 1.00 65.94 98 VAL A O 1
ATOM 726 N N . THR A 1 99 ? 18.903 -10.399 -20.366 1.00 64.12 99 THR A N 1
ATOM 727 C CA . THR A 1 99 ? 19.618 -9.912 -21.559 1.00 64.12 99 THR A CA 1
ATOM 728 C C . THR A 1 99 ? 21.027 -10.484 -21.731 1.00 64.12 99 THR A C 1
ATOM 730 O O . THR A 1 99 ? 21.538 -10.443 -22.845 1.00 64.12 99 THR A O 1
ATOM 733 N N . ASP A 1 100 ? 21.641 -11.011 -20.667 1.00 56.47 100 ASP A N 1
ATOM 734 C CA . ASP A 1 100 ? 22.985 -11.621 -20.685 1.00 56.47 100 ASP A CA 1
ATOM 735 C C . ASP A 1 100 ? 22.974 -13.163 -20.873 1.00 56.47 100 ASP A C 1
ATOM 737 O O . ASP A 1 100 ? 24.002 -13.814 -20.672 1.00 56.47 100 ASP A O 1
ATOM 741 N N . GLY A 1 101 ? 21.828 -13.758 -21.234 1.00 50.03 101 GLY A N 1
ATOM 742 C CA . GLY A 1 101 ? 21.628 -15.210 -21.406 1.00 50.03 101 GLY A CA 1
ATOM 743 C C . GLY A 1 101 ? 21.457 -15.671 -22.849 1.00 50.03 101 GLY A C 1
ATOM 744 O O . GLY A 1 101 ? 20.825 -14.935 -23.638 1.00 50.03 101 GLY A O 1
#

Secondary structure (DSSP, 8-state):
-HHHHHHHHHHHHHHHHHHHTHHHHHHHHHHHHHH-TTHHHHHHHHHHHHHT-HHHHHHHHHHHHHHTT--HHHHHHHGGGGGGGGSSTTSH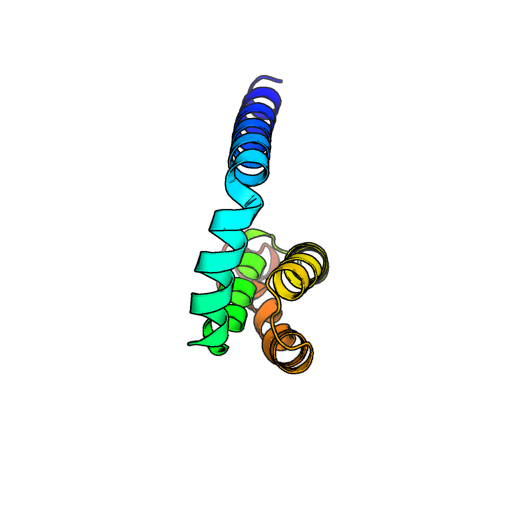HHHHHHHT-

Organism: Shigella boydii (NCBI:txid621)

pLDDT: mean 82.73, std 8.78, range [50.03, 93.25]

InterPro domains:
  IPR004668 Anaerobic c4-dicarboxylate membrane transporter [PF03605] (1-72)
  IPR004668 Anaerobic c4-dicarboxylate membrane transporter [PTHR36106] (1-98)

Foldseek 3Di:
DVVVVVVVVVVVVVVVVCVVCVVVCLVVVLVVCVVPVCVLLVQLLVQLLVVLDLVVSLVVVVVVCVSSVHDVVSSVVSSVSSVNNPVDCPNPVNVVVVVVD